Protein AF-A0A5C1E4F5-F1 (afdb_monomer_lite)

Secondary structure (DSSP, 8-state):
--HHHHHHHHHHHHHHHHHHHHHHHHHHHHHHHHHHT-HHHHHHHHHHHHHHHHHHHH-HHHHHHHHHHHHHHHHHHHHHTTTT-HHHHHHHHHHHHHHHHHHHHHHHHHHHHHHHHHHHHHTT---TTS--------PPPPPPP-

Radius of gyration: 25.66 Å; chains: 1; bounding box: 76×33×64 Å

Sequence (146 aa):
MDIWFTLFVLFVAVSVASGLVLVLVGYTDSLVTSFAYGWKWRLFILAPLLLAIAAMVYGWREGAAVFIVSLAGAVTFCLKRWNENTKPGKQLLFGLALAALGVGLLYGSGPSFAKRVIDEAAQGNLPAGMVEPASTGSAPAPAAAK

Foldseek 3Di:
DDPVVVVLVVVLVCLQVLLVVLLVVLLVVLQVVQVVVDDVLNCQQVVLVVVLVVLVVVHPVSSVVSVVSNSVSSQVSCVVPCVPRVPSNVSNVSSPVSNCVSVCCCVVCVVVVVVVVVVCVVVVPDDPPPCPDPDPDDDDDDDDDD

pLDDT: mean 76.43, std 11.23, range [41.59, 88.19]

Organism: NCBI:txid1735038

Structure (mmCIF, N/CA/C/O backbone):
data_AF-A0A5C1E4F5-F1
#
_entry.id   AF-A0A5C1E4F5-F1
#
loop_
_atom_site.group_PDB
_atom_site.id
_atom_site.type_symbol
_atom_site.label_atom_id
_atom_site.label_alt_id
_atom_site.label_comp_id
_atom_site.label_asym_id
_atom_site.label_entity_id
_atom_site.label_seq_id
_atom_site.pdbx_PDB_ins_code
_atom_site.Cartn_x
_atom_site.Cartn_y
_atom_site.Cartn_z
_atom_site.occupancy
_atom_site.B_iso_or_equiv
_atom_site.auth_seq_id
_atom_site.auth_comp_id
_atom_site.auth_asym_id
_atom_site.auth_atom_id
_atom_site.pdbx_PDB_model_num
ATOM 1 N N . MET A 1 1 ? 3.960 -5.130 -30.479 1.00 59.34 1 MET A N 1
ATOM 2 C CA . MET A 1 1 ? 3.728 -5.654 -29.115 1.00 59.34 1 MET A CA 1
ATOM 3 C C . MET A 1 1 ? 2.705 -6.766 -29.205 1.00 59.34 1 MET A C 1
ATOM 5 O O . MET A 1 1 ? 1.688 -6.558 -29.857 1.00 59.34 1 MET A O 1
ATOM 9 N N . ASP A 1 2 ? 2.976 -7.917 -28.592 1.00 84.19 2 ASP A N 1
ATOM 10 C CA . ASP A 1 2 ? 2.031 -9.035 -28.534 1.00 84.19 2 ASP A CA 1
ATOM 11 C C . ASP A 1 2 ? 0.740 -8.652 -27.804 1.00 84.19 2 ASP A C 1
ATOM 13 O O . ASP A 1 2 ? 0.778 -8.109 -26.697 1.00 84.19 2 ASP A O 1
ATOM 17 N N . ILE A 1 3 ? -0.410 -9.000 -28.389 1.00 85.12 3 ILE A N 1
ATOM 18 C CA . ILE A 1 3 ? -1.736 -8.721 -27.814 1.00 85.12 3 ILE A CA 1
ATOM 19 C C . ILE A 1 3 ? -1.883 -9.319 -26.403 1.00 85.12 3 ILE A C 1
ATOM 21 O O . ILE A 1 3 ? -2.459 -8.699 -25.509 1.00 85.12 3 ILE A O 1
ATOM 25 N N . TRP A 1 4 ? -1.282 -10.491 -26.175 1.00 76.50 4 TRP A N 1
ATOM 26 C CA . TRP A 1 4 ? -1.253 -11.170 -24.880 1.00 76.50 4 TRP A CA 1
ATOM 27 C C . TRP A 1 4 ? -0.474 -10.391 -23.822 1.00 76.50 4 TRP A C 1
ATOM 29 O O . TRP A 1 4 ? -0.898 -10.327 -22.669 1.00 76.50 4 TRP A O 1
ATOM 39 N N . PHE A 1 5 ? 0.637 -9.763 -24.211 1.00 77.62 5 PHE A N 1
ATOM 40 C CA . PHE A 1 5 ? 1.420 -8.925 -23.310 1.00 77.62 5 PHE A CA 1
ATOM 41 C C . PHE A 1 5 ? 0.639 -7.669 -22.919 1.00 77.62 5 PHE A C 1
ATOM 43 O O . PHE A 1 5 ? 0.569 -7.326 -21.739 1.00 77.62 5 PHE A O 1
ATOM 50 N N . THR A 1 6 ? -0.011 -7.018 -23.886 1.00 84.38 6 THR A N 1
ATOM 51 C CA . THR A 1 6 ? -0.844 -5.840 -23.621 1.00 84.38 6 THR A CA 1
ATOM 52 C C . THR A 1 6 ? -2.001 -6.167 -22.679 1.00 84.38 6 THR A C 1
ATOM 54 O O . THR A 1 6 ? -2.220 -5.422 -21.727 1.00 84.38 6 THR A O 1
ATOM 57 N N . LEU A 1 7 ? -2.703 -7.288 -22.878 1.00 88.06 7 LEU A N 1
ATOM 58 C CA . LEU A 1 7 ? -3.776 -7.722 -21.973 1.00 88.06 7 LEU A CA 1
ATOM 59 C C . LEU A 1 7 ? -3.259 -8.043 -20.566 1.00 88.06 7 LEU A C 1
ATOM 61 O O . LEU A 1 7 ? -3.903 -7.676 -19.585 1.00 88.06 7 LEU A O 1
ATOM 65 N N . PHE A 1 8 ? -2.089 -8.678 -20.454 1.00 83.81 8 PHE A N 1
ATOM 66 C CA . PHE A 1 8 ? -1.456 -8.951 -19.164 1.00 83.81 8 PHE A CA 1
ATOM 67 C C . PHE A 1 8 ? -1.116 -7.657 -18.414 1.00 83.81 8 PHE A C 1
ATOM 69 O O . PHE A 1 8 ? -1.514 -7.488 -17.260 1.00 83.81 8 PHE A O 1
ATOM 76 N N . VAL A 1 9 ? -0.428 -6.719 -19.070 1.00 85.81 9 VAL A N 1
ATOM 77 C CA . VAL A 1 9 ? -0.063 -5.430 -18.464 1.00 85.81 9 VAL A CA 1
ATOM 78 C C . VAL A 1 9 ? -1.310 -4.624 -18.113 1.00 85.81 9 VAL A C 1
ATOM 80 O O . VAL A 1 9 ? -1.365 -4.052 -17.028 1.00 85.81 9 VAL A O 1
ATOM 83 N N . LEU A 1 10 ? -2.329 -4.619 -18.977 1.00 88.19 10 LEU A N 1
ATOM 84 C CA . LEU A 1 10 ? -3.610 -3.969 -18.704 1.00 88.19 10 LEU A CA 1
ATOM 85 C C . LEU A 1 10 ? -4.270 -4.562 -17.454 1.00 88.19 10 LEU A C 1
ATOM 87 O O . LEU A 1 10 ? -4.696 -3.815 -16.578 1.00 88.19 10 LEU A O 1
ATOM 91 N N . PHE A 1 11 ? -4.319 -5.890 -17.339 1.00 86.62 11 PHE A N 1
ATOM 92 C CA . PHE A 1 11 ? -4.887 -6.569 -16.177 1.00 86.62 11 PHE A CA 1
ATOM 93 C C . PHE A 1 11 ? -4.128 -6.227 -14.890 1.00 86.62 11 PHE A C 1
ATOM 95 O O . PHE A 1 11 ? -4.745 -5.864 -13.889 1.00 86.62 11 PHE A O 1
ATOM 102 N N . VAL A 1 12 ? -2.793 -6.274 -14.921 1.00 86.31 12 VAL A N 1
ATOM 103 C CA . VAL A 1 12 ? -1.952 -5.891 -13.777 1.00 86.31 12 VAL A CA 1
ATOM 104 C C . VAL A 1 12 ? -2.170 -4.425 -13.410 1.00 86.31 12 VAL A C 1
ATOM 106 O O . VAL A 1 12 ? -2.373 -4.119 -12.237 1.00 86.31 12 VAL A O 1
ATOM 109 N N . ALA A 1 13 ? -2.190 -3.524 -14.393 1.00 86.88 13 ALA A N 1
ATOM 110 C CA . ALA A 1 13 ? -2.413 -2.100 -14.172 1.00 86.88 13 ALA A CA 1
ATOM 111 C C . ALA A 1 13 ? -3.790 -1.835 -13.548 1.00 86.88 13 ALA A C 1
ATOM 113 O O . ALA A 1 13 ? -3.875 -1.113 -12.557 1.00 86.88 13 ALA A O 1
ATOM 114 N N . VAL A 1 14 ? -4.853 -2.460 -14.063 1.00 87.31 14 VAL A N 1
ATOM 115 C CA . VAL A 1 14 ? -6.212 -2.353 -13.507 1.00 87.31 14 VAL A CA 1
ATOM 116 C C . VAL A 1 14 ? -6.279 -2.945 -12.099 1.00 87.31 14 VAL A C 1
ATOM 118 O O . VAL A 1 14 ? -6.902 -2.349 -11.222 1.00 87.31 14 VAL A O 1
ATOM 121 N N . SER A 1 15 ? -5.614 -4.073 -11.842 1.00 86.12 15 SER A N 1
ATOM 122 C CA . SER A 1 15 ? -5.553 -4.686 -10.509 1.00 86.12 15 SER A CA 1
ATOM 123 C C . SER A 1 15 ? -4.829 -3.789 -9.502 1.00 86.12 15 SER A C 1
ATOM 125 O O . SER A 1 15 ? -5.326 -3.574 -8.399 1.00 86.12 15 SER A O 1
ATOM 127 N N . VAL A 1 16 ? -3.676 -3.222 -9.869 1.00 85.06 16 VAL A N 1
ATOM 128 C CA . VAL A 1 16 ? -2.930 -2.296 -9.001 1.00 85.06 16 VAL A CA 1
ATOM 129 C C . VAL A 1 16 ? -3.716 -1.002 -8.790 1.00 85.06 16 VAL A C 1
ATOM 131 O O . VAL A 1 16 ? -3.831 -0.545 -7.655 1.00 85.06 16 VAL A O 1
ATOM 134 N N . ALA A 1 17 ? -4.308 -0.437 -9.845 1.00 85.44 17 ALA A N 1
ATOM 135 C CA . ALA A 1 17 ? -5.100 0.785 -9.759 1.00 85.44 17 ALA A CA 1
ATOM 136 C C . ALA A 1 17 ? -6.342 0.593 -8.877 1.00 85.44 17 ALA A C 1
ATOM 138 O O . ALA A 1 17 ? -6.560 1.368 -7.949 1.00 85.44 17 ALA A O 1
ATOM 139 N N . SER A 1 18 ? -7.122 -0.466 -9.105 1.00 84.44 18 SER A N 1
ATOM 140 C CA . SER A 1 18 ? -8.288 -0.786 -8.271 1.00 84.44 18 SER A CA 1
ATOM 141 C C . SER A 1 18 ? -7.894 -1.127 -6.832 1.00 84.44 18 SER A C 1
ATOM 143 O O . SER A 1 18 ? -8.550 -0.659 -5.902 1.00 84.44 18 SER A O 1
ATOM 145 N N . GLY A 1 19 ? -6.792 -1.855 -6.628 1.00 81.19 19 GLY A N 1
ATOM 146 C CA . GLY A 1 19 ? -6.235 -2.142 -5.307 1.00 81.19 19 GLY A CA 1
ATOM 147 C C . GLY A 1 19 ? -5.867 -0.870 -4.543 1.00 81.19 19 GLY A C 1
ATOM 148 O O . GLY A 1 19 ? -6.293 -0.691 -3.404 1.00 81.19 19 GLY A O 1
ATOM 149 N N . LEU A 1 20 ? -5.157 0.060 -5.187 1.00 83.94 20 LEU A N 1
ATOM 150 C CA . LEU A 1 20 ? -4.810 1.358 -4.606 1.00 83.94 20 LEU A CA 1
ATOM 151 C C . LEU A 1 20 ? -6.042 2.218 -4.319 1.00 83.94 20 LEU A C 1
ATOM 153 O O . LEU A 1 20 ? -6.099 2.846 -3.265 1.00 83.94 20 LEU A O 1
ATOM 157 N N . VAL A 1 21 ? -7.045 2.221 -5.201 1.00 86.50 21 VAL A N 1
ATOM 158 C CA . VAL A 1 21 ? -8.308 2.940 -4.966 1.00 86.50 21 VAL A CA 1
ATOM 159 C C . VAL A 1 21 ? -9.052 2.357 -3.762 1.00 86.50 21 VAL A C 1
ATOM 161 O O . VAL A 1 21 ? -9.516 3.112 -2.912 1.00 86.50 21 VAL A O 1
ATOM 164 N N . LEU A 1 22 ? -9.130 1.031 -3.634 1.00 80.75 22 LEU A N 1
ATOM 165 C CA . LEU A 1 22 ? -9.750 0.365 -2.482 1.00 80.75 22 LEU A CA 1
ATOM 166 C C . LEU A 1 22 ? -9.007 0.669 -1.177 1.00 80.75 22 LEU A C 1
ATOM 168 O O . LEU A 1 22 ? -9.646 0.948 -0.160 1.00 80.75 22 LEU A O 1
ATOM 172 N N . VAL A 1 23 ? -7.672 0.659 -1.221 1.00 82.06 23 VAL A N 1
ATOM 173 C CA . VAL A 1 23 ? -6.828 1.072 -0.095 1.00 82.06 23 VAL A CA 1
ATOM 174 C C . VAL A 1 23 ? -7.105 2.526 0.269 1.00 82.06 23 VAL A C 1
ATOM 176 O O . VAL A 1 23 ? -7.278 2.826 1.445 1.00 82.06 23 VAL A O 1
ATOM 179 N N . LEU A 1 24 ? -7.197 3.418 -0.717 1.00 82.44 24 LEU A N 1
ATOM 180 C CA . LEU A 1 24 ? -7.437 4.838 -0.490 1.00 82.44 24 LEU A CA 1
ATOM 181 C C . LEU A 1 24 ? -8.813 5.081 0.134 1.00 82.44 24 LEU A C 1
ATOM 183 O O . LEU A 1 24 ? -8.893 5.765 1.146 1.00 82.44 24 LEU A O 1
ATOM 187 N N . VAL A 1 25 ? -9.875 4.482 -0.408 1.00 82.06 25 VAL A N 1
ATOM 188 C CA . VAL A 1 25 ? -11.234 4.631 0.139 1.00 82.06 25 VAL A CA 1
ATOM 189 C C . VAL A 1 25 ? -11.310 4.065 1.557 1.00 82.06 25 VAL A C 1
ATOM 191 O O . VAL A 1 25 ? -11.754 4.761 2.468 1.00 82.06 25 VAL A O 1
ATOM 194 N N . GLY A 1 26 ? -10.786 2.854 1.781 1.00 80.56 26 GLY A N 1
ATOM 195 C CA . GLY A 1 26 ? -10.727 2.263 3.120 1.00 80.56 26 GLY A CA 1
ATOM 196 C C . GLY A 1 26 ? -9.898 3.103 4.097 1.00 80.56 26 GLY A C 1
ATOM 197 O O . GLY A 1 26 ? -10.242 3.204 5.276 1.00 80.56 26 GLY A O 1
ATOM 198 N N . TYR A 1 27 ? -8.835 3.749 3.616 1.00 80.19 27 TYR A N 1
ATOM 199 C CA . TYR A 1 27 ? -8.006 4.661 4.398 1.00 80.19 27 TYR A CA 1
ATOM 200 C C . TYR A 1 27 ? -8.743 5.961 4.736 1.00 80.19 27 TYR A C 1
ATOM 202 O O . TYR A 1 27 ? -8.687 6.399 5.883 1.00 80.19 27 TYR A O 1
ATOM 210 N N . THR A 1 28 ? -9.475 6.556 3.791 1.00 81.81 28 THR A N 1
ATOM 211 C CA . THR A 1 28 ? -10.293 7.755 4.025 1.00 81.81 28 THR A CA 1
ATOM 212 C C . THR A 1 28 ? -11.403 7.478 5.034 1.00 81.81 28 THR A C 1
ATOM 214 O O . THR A 1 28 ? -11.561 8.250 5.981 1.00 81.81 28 THR A O 1
ATOM 217 N N . ASP A 1 29 ? -12.110 6.354 4.907 1.00 80.62 29 ASP A N 1
ATOM 218 C CA . ASP A 1 29 ? -13.129 5.949 5.882 1.00 80.62 29 ASP A CA 1
ATOM 219 C C . ASP A 1 29 ? -12.511 5.708 7.264 1.00 80.62 29 ASP A C 1
ATOM 221 O O . ASP A 1 29 ? -13.040 6.158 8.283 1.00 80.62 29 ASP A O 1
ATOM 225 N N . SER A 1 30 ? -11.343 5.063 7.315 1.00 76.00 30 SER A N 1
ATOM 226 C CA . SER A 1 30 ? -10.587 4.877 8.561 1.00 76.00 30 SER A CA 1
ATOM 227 C C . SER A 1 30 ? -10.140 6.204 9.171 1.00 76.00 30 SER A C 1
ATOM 229 O O . SER A 1 30 ? -10.179 6.359 10.391 1.00 76.00 30 SER A O 1
ATOM 231 N N . LEU A 1 31 ? -9.759 7.178 8.340 1.00 80.00 31 LEU A N 1
ATOM 232 C CA . LEU A 1 31 ? -9.407 8.530 8.762 1.00 80.00 31 LEU A CA 1
ATOM 233 C C . LEU A 1 31 ? -10.608 9.224 9.387 1.00 80.00 31 LEU A C 1
ATOM 235 O O . LEU A 1 31 ? -10.509 9.624 10.544 1.00 80.00 31 LEU A O 1
ATOM 239 N N . VAL A 1 32 ? -11.735 9.315 8.675 1.00 78.44 32 VAL A N 1
ATOM 240 C CA . VAL A 1 32 ? -12.973 9.936 9.179 1.00 78.44 32 VAL A CA 1
ATOM 241 C C . VAL A 1 32 ? -13.387 9.289 10.496 1.00 78.44 32 VAL A C 1
ATOM 243 O O . VAL A 1 32 ? -13.671 9.982 11.473 1.00 78.44 32 VAL A O 1
ATOM 246 N N . THR A 1 33 ? -13.312 7.962 10.559 1.00 78.12 33 THR A N 1
ATOM 247 C CA . THR A 1 33 ? -13.636 7.212 11.768 1.00 78.12 33 THR A CA 1
ATOM 248 C C . THR A 1 33 ? -12.665 7.551 12.898 1.00 78.12 33 THR A C 1
ATOM 250 O O . THR A 1 33 ? -13.095 7.826 14.011 1.00 78.12 33 THR A O 1
ATOM 253 N N . SER A 1 34 ? -11.360 7.647 12.636 1.00 76.00 34 SER A N 1
ATOM 254 C CA . SER A 1 34 ? -10.349 7.964 13.657 1.00 76.00 34 SER A CA 1
ATOM 255 C C . SER A 1 34 ? -10.560 9.318 14.352 1.00 76.00 34 SER A C 1
ATOM 257 O O . SER A 1 34 ? -10.202 9.452 15.525 1.00 76.00 34 SER A O 1
ATOM 259 N N . PHE A 1 35 ? -11.198 10.294 13.690 1.00 78.25 35 PHE A N 1
ATOM 260 C CA . PHE A 1 35 ? -11.560 11.571 14.319 1.00 78.25 35 PHE A CA 1
ATOM 261 C C . PHE A 1 35 ? -12.604 11.405 15.429 1.00 78.25 35 PHE A C 1
ATOM 263 O O . PHE A 1 35 ? -12.574 12.167 16.395 1.00 78.25 35 PHE A O 1
ATOM 270 N N . ALA A 1 36 ? -13.478 10.399 15.337 1.00 79.12 36 ALA A N 1
ATOM 271 C CA . ALA A 1 36 ? -14.511 10.133 16.335 1.00 79.12 36 ALA A CA 1
ATOM 272 C C . ALA A 1 36 ? -13.969 9.452 17.609 1.00 79.12 36 ALA A C 1
ATOM 274 O O . ALA A 1 36 ? -14.587 9.551 18.665 1.00 79.12 36 ALA A O 1
ATOM 275 N N . TYR A 1 37 ? -12.801 8.797 17.545 1.00 72.50 37 TYR A N 1
ATOM 276 C CA . TYR A 1 37 ? -12.283 7.936 18.625 1.00 72.50 37 TYR A CA 1
ATOM 277 C C . TYR A 1 37 ? -11.109 8.529 19.426 1.00 72.50 37 TYR A C 1
ATOM 279 O O . TYR A 1 37 ? -10.516 7.850 20.269 1.00 72.50 37 TYR A O 1
ATOM 287 N N . GLY A 1 38 ? -10.783 9.806 19.208 1.00 78.56 38 GLY A N 1
ATOM 288 C CA . GLY A 1 38 ? -9.898 10.584 20.079 1.00 78.56 38 GLY A CA 1
ATOM 289 C C . GLY A 1 38 ? -8.481 10.841 19.552 1.00 78.56 38 GLY A C 1
ATOM 290 O O . GLY A 1 38 ? -7.999 10.260 18.580 1.00 78.56 38 GLY A O 1
ATOM 291 N N . TRP A 1 39 ? -7.785 11.753 20.239 1.00 79.06 39 TRP A N 1
ATOM 292 C CA . TRP A 1 39 ? -6.531 12.374 19.784 1.00 79.06 39 TRP A CA 1
ATOM 293 C C . TRP A 1 39 ? -5.378 11.388 19.529 1.00 79.06 39 TRP A C 1
ATOM 295 O O . TRP A 1 39 ? -4.587 11.583 18.608 1.00 79.06 39 TRP A O 1
ATOM 305 N N . LYS A 1 40 ? -5.301 10.297 20.307 1.00 81.75 40 LYS A N 1
ATOM 306 C CA . LYS A 1 40 ? -4.239 9.282 20.181 1.00 81.75 40 LYS A CA 1
ATOM 307 C C . LYS A 1 40 ? -4.272 8.575 18.822 1.00 81.75 40 LYS A C 1
ATOM 309 O O . LYS A 1 40 ? -3.230 8.420 18.198 1.00 81.75 40 LYS A O 1
ATOM 314 N N . TRP A 1 41 ? -5.458 8.189 18.350 1.00 77.44 41 TRP A N 1
ATOM 315 C CA . TRP A 1 41 ? -5.623 7.513 17.058 1.00 77.44 41 TRP A CA 1
ATOM 316 C C . TRP A 1 41 ? -5.442 8.459 15.881 1.00 77.44 41 TRP A C 1
ATOM 318 O O . TRP A 1 41 ? -4.812 8.102 14.887 1.00 77.44 41 TRP A O 1
ATOM 328 N N . ARG A 1 42 ? -5.913 9.697 16.041 1.00 77.88 42 ARG A N 1
ATOM 329 C CA . ARG A 1 42 ? -5.715 10.763 15.064 1.00 77.88 42 ARG A CA 1
ATOM 330 C C . ARG A 1 42 ? -4.227 11.020 14.804 1.00 77.88 42 ARG A C 1
ATOM 332 O O . ARG A 1 42 ? -3.820 11.058 13.648 1.00 77.88 42 ARG A O 1
ATOM 339 N N . LEU A 1 43 ? -3.406 11.122 15.853 1.00 81.75 43 LEU A N 1
ATOM 340 C CA . LEU A 1 43 ? -1.948 11.236 15.713 1.00 81.75 43 LEU A CA 1
ATOM 341 C C . LEU A 1 43 ? -1.326 9.987 15.084 1.00 81.75 43 LEU A C 1
ATOM 343 O O . LEU A 1 43 ? -0.452 10.112 14.234 1.00 81.75 4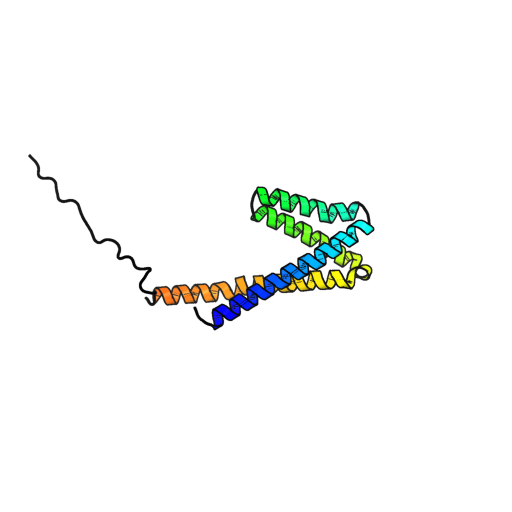3 LEU A O 1
ATOM 347 N N . PHE A 1 44 ? -1.794 8.798 15.461 1.00 80.06 44 PHE A N 1
ATOM 348 C CA . PHE A 1 44 ? -1.238 7.538 14.967 1.00 80.06 44 PHE A CA 1
ATOM 349 C C . PHE A 1 44 ? -1.369 7.369 13.443 1.00 80.06 44 PHE A C 1
ATOM 351 O O . PHE A 1 44 ? -0.505 6.756 12.827 1.00 80.06 44 PHE A O 1
ATOM 358 N N . ILE A 1 45 ? -2.417 7.934 12.830 1.00 79.31 45 ILE A N 1
ATOM 359 C CA . ILE A 1 45 ? -2.658 7.853 11.379 1.00 79.31 45 ILE A CA 1
ATOM 360 C C . ILE A 1 45 ? -2.157 9.112 10.649 1.00 79.31 45 ILE A C 1
ATOM 362 O O . ILE A 1 45 ? -1.460 8.997 9.637 1.00 79.31 45 ILE A O 1
ATOM 366 N N . LEU A 1 46 ? -2.456 10.315 11.162 1.00 81.75 46 LEU A N 1
ATOM 367 C CA . LEU A 1 46 ? -2.102 11.576 10.492 1.00 81.75 46 LEU A CA 1
ATOM 368 C C . LEU A 1 46 ? -0.622 11.937 10.602 1.00 81.75 46 LEU A C 1
ATOM 370 O O . LEU A 1 46 ? -0.088 12.505 9.655 1.00 81.75 46 LEU A O 1
ATOM 374 N N . ALA A 1 47 ? 0.044 11.643 11.723 1.00 83.81 47 ALA A N 1
ATOM 375 C CA . ALA A 1 47 ? 1.460 11.977 11.872 1.00 83.81 47 ALA A CA 1
ATOM 376 C C . ALA A 1 47 ? 2.328 11.277 10.813 1.00 83.81 47 ALA A C 1
ATOM 378 O O . ALA A 1 47 ? 3.069 11.978 10.123 1.00 83.81 47 ALA A O 1
ATOM 379 N N . PRO A 1 48 ? 2.210 9.950 10.586 1.00 83.56 48 PRO A N 1
ATOM 380 C CA . PRO A 1 48 ? 2.948 9.313 9.503 1.00 83.56 48 PRO A CA 1
ATOM 381 C C . PRO A 1 48 ? 2.453 9.745 8.115 1.00 83.56 48 PRO A C 1
ATOM 383 O O . PRO A 1 48 ? 3.255 9.791 7.195 1.00 83.56 48 PRO A O 1
ATOM 386 N N . LEU A 1 49 ? 1.185 10.135 7.932 1.00 82.69 49 LEU A N 1
ATOM 387 C CA . LEU A 1 49 ? 0.723 10.661 6.638 1.00 82.69 49 LEU A CA 1
ATOM 388 C C . LEU A 1 49 ? 1.385 12.001 6.288 1.00 82.69 49 LEU A C 1
ATOM 390 O O . LEU A 1 49 ? 1.911 12.171 5.191 1.00 82.69 49 LEU A O 1
ATOM 394 N N . LEU A 1 50 ? 1.378 12.949 7.227 1.00 83.62 50 LEU A N 1
ATOM 395 C CA . LEU A 1 50 ? 2.035 14.245 7.056 1.00 83.62 50 LEU A CA 1
ATOM 396 C C . LEU A 1 50 ? 3.539 14.074 6.873 1.00 83.62 50 LEU A C 1
ATOM 398 O O . LEU A 1 50 ? 4.136 14.726 6.017 1.00 83.62 50 LEU A O 1
ATOM 402 N N . LEU A 1 51 ? 4.137 13.152 7.629 1.00 83.94 51 LEU A N 1
ATOM 403 C CA . LEU A 1 51 ? 5.541 12.817 7.471 1.00 83.94 51 LEU A CA 1
ATOM 404 C C . LEU A 1 51 ? 5.819 12.186 6.102 1.00 83.94 51 LEU A C 1
ATOM 406 O O . LEU A 1 51 ? 6.856 12.481 5.531 1.00 83.94 51 LEU A O 1
ATOM 410 N N . ALA A 1 52 ? 4.911 11.384 5.538 1.00 85.12 52 ALA A N 1
ATOM 411 C CA . ALA A 1 52 ? 5.072 10.822 4.198 1.00 85.12 52 ALA A CA 1
ATOM 412 C C . ALA A 1 52 ? 5.046 11.908 3.117 1.00 85.12 52 ALA A C 1
ATOM 414 O O . ALA A 1 52 ? 5.873 11.882 2.208 1.00 85.12 52 ALA A O 1
ATOM 415 N N . ILE A 1 53 ? 4.146 12.890 3.240 1.00 83.00 53 ILE A N 1
ATOM 416 C CA . ILE A 1 53 ? 4.075 14.043 2.328 1.00 83.00 53 ILE A CA 1
ATOM 417 C C . ILE A 1 53 ? 5.359 14.879 2.424 1.00 83.00 53 ILE A C 1
ATOM 419 O O . ILE A 1 53 ? 5.914 15.274 1.401 1.00 83.00 53 ILE A O 1
ATOM 423 N N . ALA A 1 54 ? 5.871 15.102 3.636 1.00 85.06 54 ALA A N 1
ATOM 424 C CA . ALA A 1 54 ? 7.142 15.794 3.836 1.00 85.06 54 ALA A CA 1
ATOM 425 C C . ALA A 1 54 ? 8.336 14.977 3.307 1.00 85.06 54 ALA A C 1
ATOM 427 O O . ALA A 1 54 ? 9.199 15.514 2.621 1.00 85.06 54 ALA A O 1
ATOM 428 N N . ALA A 1 55 ? 8.370 13.668 3.566 1.00 83.94 55 ALA A N 1
ATOM 429 C CA . ALA A 1 55 ? 9.420 12.754 3.116 1.00 83.94 55 ALA A CA 1
ATOM 430 C C . ALA A 1 55 ? 9.441 12.591 1.590 1.00 83.94 55 ALA A C 1
ATOM 432 O O . ALA A 1 55 ? 10.502 12.377 1.010 1.00 83.94 55 ALA A O 1
ATOM 433 N N . MET A 1 56 ? 8.298 12.780 0.927 1.00 83.75 56 MET A N 1
ATOM 434 C CA . MET A 1 56 ? 8.191 12.842 -0.532 1.00 83.75 56 MET A CA 1
ATOM 435 C C . MET A 1 56 ? 9.105 13.915 -1.144 1.00 83.75 56 MET A C 1
ATOM 437 O O . MET A 1 56 ? 9.647 13.705 -2.226 1.00 83.75 56 MET A O 1
ATOM 441 N N . VAL A 1 57 ? 9.343 15.022 -0.427 1.00 84.25 57 VAL A N 1
ATOM 442 C CA . VAL A 1 57 ? 10.270 16.092 -0.844 1.00 84.25 57 VAL A CA 1
ATOM 443 C C . VAL A 1 57 ? 11.727 15.615 -0.836 1.00 84.25 57 VAL A C 1
ATOM 445 O O . VAL A 1 57 ? 12.518 16.033 -1.677 1.00 84.25 57 VAL A O 1
ATOM 448 N N . TYR A 1 58 ? 12.084 14.717 0.086 1.00 83.44 58 TYR A N 1
ATOM 449 C CA . TYR A 1 58 ? 13.437 14.163 0.217 1.00 83.44 58 TYR A CA 1
ATOM 450 C C . TYR A 1 58 ? 13.698 12.981 -0.721 1.00 83.44 58 TYR A C 1
ATOM 452 O O . TYR A 1 58 ? 14.848 12.611 -0.953 1.00 83.44 58 TYR A O 1
ATOM 460 N N . GLY A 1 59 ? 12.642 12.395 -1.282 1.00 84.31 59 GLY A N 1
ATOM 461 C CA . GLY A 1 59 ? 12.739 11.360 -2.295 1.00 84.31 59 GLY A CA 1
ATOM 462 C C . GLY A 1 59 ? 11.615 10.341 -2.199 1.00 84.31 59 GLY A C 1
ATOM 463 O O . GLY A 1 59 ? 11.085 10.038 -1.130 1.00 84.31 59 GLY A O 1
ATOM 464 N N . TRP A 1 60 ? 11.292 9.742 -3.345 1.00 82.56 60 TRP A N 1
ATOM 465 C CA . TRP A 1 60 ? 10.206 8.769 -3.468 1.00 82.56 60 TRP A CA 1
ATOM 466 C C . TRP A 1 60 ? 10.351 7.571 -2.516 1.00 82.56 60 TRP A C 1
ATOM 468 O O . TRP A 1 60 ? 9.357 7.094 -1.980 1.00 82.56 60 TRP A O 1
ATOM 478 N N . ARG A 1 61 ? 11.578 7.086 -2.273 1.00 85.00 61 ARG A N 1
ATOM 479 C CA . ARG A 1 61 ? 11.821 5.920 -1.403 1.00 85.00 61 ARG A CA 1
ATOM 480 C C . ARG A 1 61 ? 11.463 6.205 0.054 1.00 85.00 61 ARG A C 1
ATOM 482 O O . ARG A 1 61 ? 10.782 5.393 0.674 1.00 85.00 61 ARG A O 1
ATOM 489 N N . GLU A 1 62 ? 11.876 7.364 0.558 1.00 83.81 62 GLU A N 1
ATOM 490 C CA . GLU A 1 62 ? 11.591 7.791 1.929 1.00 83.81 62 GLU A CA 1
ATOM 491 C C . GLU A 1 62 ? 10.098 8.090 2.096 1.00 83.81 62 GLU A C 1
ATOM 493 O O . GLU A 1 62 ? 9.459 7.583 3.019 1.00 83.81 62 GLU A O 1
ATOM 498 N N . GLY A 1 63 ? 9.504 8.816 1.141 1.00 81.88 63 GLY A N 1
ATOM 499 C CA . GLY A 1 63 ? 8.059 9.053 1.104 1.00 81.88 63 GLY A CA 1
ATOM 500 C C . GLY A 1 63 ? 7.246 7.755 1.104 1.00 81.88 63 GLY A C 1
ATOM 501 O O . GLY A 1 63 ? 6.310 7.611 1.890 1.00 81.88 63 GLY A O 1
ATOM 502 N N . ALA A 1 64 ? 7.635 6.777 0.281 1.00 84.50 64 ALA A N 1
ATOM 503 C CA . ALA A 1 64 ? 6.971 5.478 0.211 1.00 84.50 64 ALA A CA 1
ATOM 504 C C . ALA A 1 64 ? 7.113 4.674 1.513 1.00 84.50 64 ALA A C 1
ATOM 506 O O . ALA A 1 64 ? 6.132 4.092 1.975 1.00 84.50 64 ALA A O 1
ATOM 507 N N . ALA A 1 65 ? 8.295 4.661 2.136 1.00 85.19 65 ALA A N 1
ATOM 508 C CA . ALA A 1 65 ? 8.515 3.952 3.397 1.00 85.19 65 ALA A CA 1
ATOM 509 C C . ALA A 1 65 ? 7.619 4.505 4.515 1.00 85.19 65 ALA A C 1
ATOM 511 O O . ALA A 1 65 ? 6.934 3.750 5.208 1.00 85.19 65 ALA A O 1
ATOM 512 N N . VAL A 1 66 ? 7.558 5.830 4.647 1.00 85.88 66 VAL A N 1
ATOM 513 C CA . VAL A 1 66 ? 6.712 6.477 5.655 1.00 85.88 66 VAL A CA 1
ATOM 514 C C . VAL A 1 66 ? 5.223 6.303 5.327 1.00 85.88 66 VAL A C 1
ATOM 516 O O . VAL A 1 66 ? 4.406 6.091 6.227 1.00 85.88 66 VAL A O 1
ATOM 519 N N . PHE A 1 67 ? 4.854 6.304 4.044 1.00 82.56 67 PHE A N 1
ATOM 520 C CA . PHE A 1 67 ? 3.485 6.005 3.627 1.00 82.56 67 PHE A CA 1
ATOM 521 C C . PHE A 1 67 ? 3.061 4.586 4.032 1.00 82.56 67 PHE A C 1
ATOM 523 O O . PHE A 1 67 ? 1.961 4.408 4.554 1.00 82.56 67 PHE A O 1
ATOM 530 N N . ILE A 1 68 ? 3.945 3.591 3.892 1.00 84.44 68 ILE A N 1
ATOM 531 C CA . ILE A 1 68 ? 3.692 2.219 4.365 1.00 84.44 68 ILE A CA 1
ATOM 532 C C . ILE A 1 68 ? 3.452 2.197 5.878 1.00 84.44 68 ILE A C 1
ATOM 534 O O . ILE A 1 68 ? 2.547 1.498 6.333 1.00 84.44 68 ILE A O 1
ATOM 538 N N . VAL A 1 69 ? 4.196 2.985 6.660 1.00 85.38 69 VAL A N 1
ATOM 539 C CA . VAL A 1 69 ? 3.960 3.111 8.110 1.00 85.38 69 VAL A CA 1
ATOM 540 C C . VAL A 1 69 ? 2.567 3.682 8.395 1.00 85.38 69 VAL A C 1
ATOM 542 O O . VAL A 1 69 ? 1.856 3.157 9.255 1.00 85.38 69 VAL A O 1
ATOM 545 N N . SER A 1 70 ? 2.131 4.704 7.652 1.00 83.19 70 SER A N 1
ATOM 546 C CA . SER A 1 70 ? 0.767 5.242 7.784 1.00 83.19 70 SER A CA 1
ATOM 547 C C . SER A 1 70 ? -0.296 4.199 7.423 1.00 83.19 70 SER A C 1
ATOM 549 O O . SER A 1 70 ? -1.289 4.037 8.141 1.00 83.19 70 SER A O 1
ATOM 551 N N . LEU A 1 71 ? -0.056 3.428 6.361 1.00 83.31 71 LEU A N 1
ATOM 552 C CA . LEU A 1 71 ? -0.942 2.355 5.927 1.00 83.31 71 LEU A CA 1
ATOM 553 C C . LEU A 1 71 ? -1.054 1.250 6.980 1.00 83.31 71 LEU A C 1
ATOM 555 O O . LEU A 1 71 ? -2.156 0.821 7.319 1.00 83.31 71 LEU A O 1
ATOM 559 N N . ALA A 1 72 ? 0.076 0.838 7.555 1.00 84.81 72 ALA A N 1
ATOM 560 C CA . ALA A 1 72 ? 0.123 -0.124 8.647 1.00 84.81 72 ALA A CA 1
ATOM 561 C C . ALA A 1 72 ? -0.636 0.388 9.881 1.00 84.81 72 ALA A C 1
ATOM 563 O O . ALA A 1 72 ? -1.320 -0.392 10.546 1.00 84.81 72 ALA A O 1
ATOM 564 N N . GLY A 1 73 ? -0.579 1.695 10.160 1.00 82.06 73 GLY A N 1
ATOM 565 C CA . GLY A 1 73 ? -1.369 2.337 11.210 1.00 82.06 73 GLY A CA 1
ATOM 566 C C . GLY A 1 73 ? -2.877 2.207 10.980 1.00 82.06 73 GLY A C 1
ATOM 567 O O . GLY A 1 73 ? -3.599 1.781 11.886 1.00 82.06 73 GLY A O 1
ATOM 568 N N . ALA A 1 74 ? -3.345 2.489 9.762 1.00 78.75 74 ALA A N 1
ATOM 569 C CA . ALA A 1 74 ? -4.752 2.337 9.386 1.00 78.75 74 ALA A CA 1
ATOM 570 C C . ALA A 1 74 ? -5.214 0.870 9.424 1.00 78.75 74 ALA A C 1
ATOM 572 O O . ALA A 1 74 ? -6.259 0.565 9.999 1.00 78.75 74 ALA A O 1
ATOM 573 N N . VAL A 1 75 ? -4.400 -0.059 8.910 1.00 82.75 75 VAL A N 1
ATOM 574 C CA . VAL A 1 75 ? -4.680 -1.503 8.984 1.00 82.75 75 VAL A CA 1
ATOM 575 C C . VAL A 1 75 ? -4.758 -1.963 10.441 1.00 82.75 75 VAL A C 1
ATOM 577 O O . VAL A 1 75 ? -5.707 -2.646 10.822 1.00 82.75 75 VAL A O 1
ATOM 580 N N . THR A 1 76 ? -3.811 -1.549 11.286 1.00 82.44 76 THR A N 1
ATOM 581 C CA . THR A 1 76 ? -3.793 -1.904 12.716 1.00 82.44 76 THR A CA 1
ATOM 582 C C . THR A 1 76 ? -5.019 -1.357 13.447 1.00 82.44 76 THR A C 1
ATOM 584 O O . THR A 1 76 ? -5.588 -2.049 14.295 1.00 82.44 76 THR A O 1
ATOM 587 N N . PHE A 1 77 ? -5.456 -0.141 13.112 1.00 80.81 77 PHE A N 1
ATOM 588 C CA . PHE A 1 77 ? -6.691 0.440 13.635 1.00 80.81 77 PHE A CA 1
ATOM 589 C C . PHE A 1 77 ? -7.922 -0.377 13.218 1.00 80.81 77 PHE A C 1
ATOM 591 O O . PHE A 1 77 ? -8.700 -0.784 14.083 1.00 80.81 77 PHE A O 1
ATOM 598 N N . CYS A 1 78 ? -8.060 -0.702 11.928 1.00 79.38 78 CYS A N 1
ATOM 599 C CA . CYS A 1 78 ? -9.152 -1.541 11.425 1.00 79.38 78 CYS A CA 1
ATOM 600 C C . CYS A 1 78 ? -9.179 -2.928 12.076 1.00 79.38 78 CYS A C 1
ATOM 602 O O . CYS A 1 78 ? -10.253 -3.404 12.440 1.00 79.38 78 CYS A O 1
ATOM 604 N N . LEU A 1 79 ? -8.021 -3.565 12.268 1.00 80.19 79 LEU A N 1
ATOM 605 C CA . LEU A 1 79 ? -7.928 -4.878 12.912 1.00 80.19 79 LEU A CA 1
ATOM 606 C C . LEU A 1 79 ? -8.302 -4.814 14.398 1.00 80.19 79 LEU A C 1
ATOM 608 O O . LEU A 1 79 ? -9.083 -5.638 14.871 1.00 80.19 79 LEU A O 1
ATOM 612 N N . LYS A 1 80 ? -7.817 -3.807 15.138 1.00 81.00 80 LYS A N 1
ATOM 613 C CA . LYS A 1 80 ? -8.179 -3.619 16.556 1.00 81.00 80 LYS A CA 1
ATOM 614 C C . LYS A 1 80 ? -9.639 -3.218 16.763 1.00 81.00 80 LYS A C 1
ATOM 616 O O . LYS A 1 80 ? -10.154 -3.375 17.871 1.00 81.00 80 LYS A O 1
ATOM 621 N N . ARG A 1 81 ? -10.299 -2.685 15.733 1.00 77.31 81 ARG A N 1
ATOM 622 C CA . ARG A 1 81 ? -11.683 -2.194 15.784 1.00 77.31 81 ARG A CA 1
ATOM 623 C C . ARG A 1 81 ? -12.614 -2.886 14.788 1.00 77.31 81 ARG A C 1
ATOM 625 O O . ARG A 1 81 ? -13.610 -2.312 14.360 1.00 77.31 81 ARG A O 1
ATOM 632 N N . TRP A 1 82 ? -12.324 -4.144 14.463 1.00 74.88 82 TRP A N 1
ATOM 633 C CA . TRP A 1 82 ? -13.014 -4.918 13.425 1.00 74.88 82 TRP A CA 1
ATOM 634 C C . TRP A 1 82 ? -14.544 -4.983 13.580 1.00 74.88 82 TRP A C 1
ATOM 636 O O . TRP A 1 82 ? -15.270 -4.922 12.587 1.00 74.88 82 TRP A O 1
ATOM 646 N N . ASN A 1 83 ? -15.042 -5.053 14.819 1.00 74.50 83 ASN A N 1
ATOM 647 C CA . ASN A 1 83 ? -16.484 -5.079 15.103 1.00 74.50 83 ASN A CA 1
ATOM 648 C C . ASN A 1 83 ? -17.200 -3.764 14.763 1.00 74.50 83 ASN A C 1
ATOM 650 O O . ASN A 1 83 ? -18.377 -3.789 14.430 1.00 74.50 83 ASN A O 1
ATOM 654 N N . GLU A 1 84 ? -16.501 -2.631 14.820 1.00 73.88 84 GLU A N 1
ATOM 655 C CA . GLU A 1 84 ? -17.058 -1.304 14.523 1.00 73.88 84 GLU A CA 1
ATOM 656 C C . GLU A 1 84 ? -16.762 -0.890 13.065 1.00 73.88 84 GLU A C 1
ATOM 658 O O . GLU A 1 84 ? -17.488 -0.092 12.484 1.00 73.88 84 GLU A O 1
ATOM 663 N N . ASN A 1 85 ? -15.729 -1.484 12.446 1.00 69.31 85 ASN A N 1
ATOM 664 C CA . ASN A 1 85 ? -15.171 -1.090 11.146 1.00 69.31 85 ASN A CA 1
ATOM 665 C C . ASN A 1 85 ? -15.064 -2.244 10.138 1.00 69.31 85 ASN A C 1
ATOM 667 O O . ASN A 1 85 ? -14.128 -2.321 9.341 1.00 69.31 85 ASN A O 1
ATOM 671 N N . THR A 1 86 ? -16.029 -3.159 10.135 1.00 75.94 86 THR A N 1
ATOM 672 C CA . THR A 1 86 ? -15.954 -4.381 9.317 1.00 75.94 86 THR A CA 1
ATOM 673 C C . THR A 1 86 ? -16.054 -4.105 7.814 1.00 75.94 86 THR A C 1
ATOM 675 O O . THR A 1 86 ? -15.444 -4.817 7.020 1.00 75.94 86 THR A O 1
ATOM 678 N N . LYS A 1 87 ? -16.809 -3.075 7.407 1.00 76.81 87 LYS A N 1
ATOM 679 C CA . LYS A 1 87 ? -16.907 -2.635 6.003 1.00 76.81 87 LYS A CA 1
ATOM 680 C C . LYS A 1 87 ? -15.594 -2.002 5.509 1.00 76.81 87 LYS A C 1
ATOM 682 O O . LYS A 1 87 ? -15.002 -2.572 4.591 1.00 76.81 87 LYS A O 1
ATOM 687 N N . PRO A 1 88 ? -15.082 -0.920 6.131 1.00 78.12 88 PRO A N 1
ATOM 688 C CA . PRO A 1 88 ? -13.834 -0.298 5.688 1.00 78.12 88 PRO A CA 1
ATOM 689 C C . PRO A 1 88 ? -12.622 -1.219 5.881 1.00 78.12 88 PRO A C 1
ATOM 691 O O . PRO A 1 88 ? -11.748 -1.262 5.022 1.00 78.12 88 PRO A O 1
ATOM 694 N N . GLY A 1 89 ? -12.595 -2.039 6.939 1.00 77.88 89 GLY A N 1
ATOM 695 C CA . GLY A 1 89 ? -11.519 -3.004 7.178 1.00 77.88 89 GLY A CA 1
ATOM 696 C C . GLY A 1 89 ? -11.420 -4.081 6.095 1.00 77.88 89 GLY A C 1
ATOM 697 O O . GLY A 1 89 ? -10.321 -4.381 5.628 1.00 77.88 89 GLY A O 1
ATOM 698 N N . LYS A 1 90 ? -12.553 -4.631 5.635 1.00 81.56 90 LYS A N 1
ATOM 699 C CA . LYS A 1 90 ? -12.571 -5.580 4.508 1.00 81.56 90 LYS A CA 1
ATOM 700 C C . LYS A 1 90 ? -12.132 -4.919 3.207 1.00 81.56 90 LYS A C 1
ATOM 702 O O . LYS A 1 90 ? -11.389 -5.531 2.452 1.00 81.56 90 LYS A O 1
ATOM 707 N N . GLN A 1 91 ? -12.560 -3.684 2.962 1.00 82.00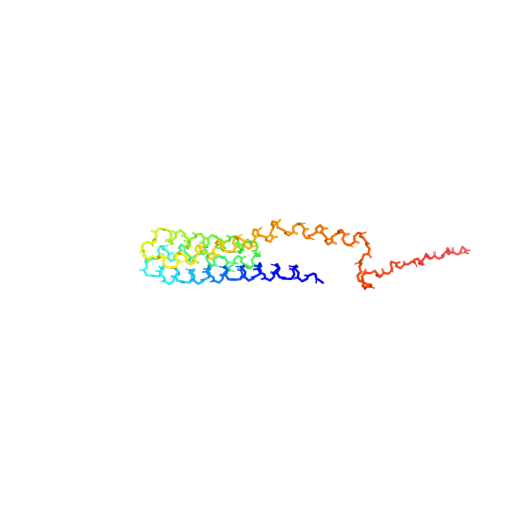 91 GLN A N 1
ATOM 708 C CA . GLN A 1 91 ? -12.204 -2.945 1.753 1.00 82.00 91 GLN A CA 1
ATOM 709 C C . GLN A 1 91 ? -10.706 -2.621 1.699 1.00 82.00 91 GLN A C 1
ATOM 711 O O . GLN A 1 91 ? -10.063 -2.851 0.676 1.00 82.00 91 GLN A O 1
ATOM 716 N N . LEU A 1 92 ? -10.141 -2.182 2.826 1.00 83.50 92 LEU A N 1
ATOM 717 C CA . LEU A 1 92 ? -8.715 -1.909 2.978 1.00 83.50 92 LEU A CA 1
ATOM 718 C C . LEU A 1 92 ? -7.878 -3.183 2.792 1.00 83.50 92 LEU A C 1
ATOM 720 O O . LEU A 1 92 ? -6.912 -3.176 2.033 1.00 83.50 92 LEU A O 1
ATOM 724 N N . LEU A 1 93 ? -8.264 -4.290 3.439 1.00 83.69 93 LEU A N 1
ATOM 725 C CA . LEU A 1 93 ? -7.557 -5.569 3.310 1.00 83.69 93 LEU A CA 1
ATOM 726 C C . LEU A 1 93 ? -7.659 -6.146 1.898 1.00 83.69 93 LEU A C 1
ATOM 728 O O . LEU A 1 93 ? -6.663 -6.637 1.373 1.00 83.69 93 LEU A O 1
ATOM 732 N N . PHE A 1 94 ? -8.835 -6.075 1.273 1.00 85.31 94 PHE A N 1
ATOM 733 C CA . PHE A 1 94 ? -9.026 -6.570 -0.087 1.00 85.31 94 PHE A CA 1
ATOM 734 C C . PHE A 1 94 ? -8.242 -5.730 -1.097 1.00 85.31 94 PHE A C 1
ATOM 736 O O . PHE A 1 94 ? -7.578 -6.287 -1.966 1.00 85.31 94 PHE A O 1
ATOM 743 N N . GLY A 1 95 ? -8.240 -4.403 -0.937 1.00 82.06 95 GLY A N 1
ATOM 744 C CA . GLY A 1 95 ? -7.419 -3.501 -1.741 1.00 82.06 95 GLY A CA 1
ATOM 745 C C . GLY A 1 95 ? -5.926 -3.779 -1.592 1.00 82.06 95 GLY A C 1
ATOM 746 O O . GLY A 1 95 ? -5.217 -3.874 -2.593 1.00 82.06 95 GLY A O 1
ATOM 747 N N . LEU A 1 96 ? -5.457 -3.977 -0.355 1.00 85.94 96 LEU A N 1
ATOM 748 C CA . LEU A 1 96 ? -4.059 -4.303 -0.077 1.00 85.94 96 LEU A CA 1
ATOM 749 C C . LEU A 1 96 ? -3.669 -5.650 -0.695 1.00 85.94 96 LEU A C 1
ATOM 751 O O . LEU A 1 96 ? -2.610 -5.756 -1.308 1.00 85.94 96 LEU A O 1
ATOM 755 N N . ALA A 1 97 ? -4.536 -6.659 -0.578 1.00 86.44 97 ALA A N 1
ATOM 756 C CA . ALA A 1 97 ? -4.328 -7.966 -1.187 1.00 86.44 97 ALA A CA 1
ATOM 757 C C . ALA A 1 97 ? -4.272 -7.875 -2.720 1.00 86.44 97 ALA A C 1
ATOM 759 O O . ALA A 1 97 ? -3.366 -8.446 -3.324 1.00 86.44 97 ALA A O 1
ATOM 760 N N . LEU A 1 98 ? -5.177 -7.114 -3.350 1.00 83.88 98 LEU A N 1
ATOM 761 C CA . LEU A 1 98 ? -5.170 -6.901 -4.802 1.00 83.88 98 LEU A CA 1
ATOM 762 C C . LEU A 1 98 ? -3.913 -6.167 -5.275 1.00 83.88 98 LEU A C 1
ATOM 764 O O . LEU A 1 98 ? -3.320 -6.540 -6.287 1.00 83.88 98 LEU A O 1
ATOM 768 N N . ALA A 1 99 ? -3.503 -5.128 -4.546 1.00 82.25 99 ALA A N 1
ATOM 769 C CA . ALA A 1 99 ? -2.306 -4.362 -4.861 1.00 82.25 99 ALA A CA 1
ATOM 770 C C . ALA A 1 99 ? -1.048 -5.230 -4.716 1.00 82.25 99 ALA A C 1
ATOM 772 O O . ALA A 1 99 ? -0.215 -5.258 -5.621 1.00 82.25 99 ALA A O 1
ATOM 773 N N . ALA A 1 100 ? -0.940 -5.993 -3.624 1.00 85.25 100 ALA A N 1
ATOM 774 C CA . ALA A 1 100 ? 0.160 -6.926 -3.399 1.00 85.25 100 ALA A CA 1
ATOM 775 C C . ALA A 1 100 ? 0.207 -8.022 -4.470 1.00 85.25 100 ALA A C 1
ATOM 777 O O . ALA A 1 100 ? 1.286 -8.361 -4.948 1.00 85.25 100 ALA A O 1
ATOM 778 N N . LEU A 1 101 ? -0.951 -8.534 -4.895 1.00 84.56 101 LEU A N 1
ATOM 779 C CA . LEU A 1 101 ? -1.045 -9.523 -5.964 1.00 84.56 101 LEU A CA 1
ATOM 780 C C . LEU A 1 101 ? -0.628 -8.936 -7.318 1.00 84.56 101 LEU A C 1
ATOM 782 O O . LEU A 1 101 ? 0.133 -9.572 -8.039 1.00 84.56 101 LEU A O 1
ATOM 786 N N . GLY A 1 102 ? -1.050 -7.713 -7.643 1.00 82.94 102 GLY A N 1
ATOM 787 C CA . GLY A 1 102 ? -0.634 -7.022 -8.866 1.00 82.94 102 GLY A CA 1
ATOM 788 C C . GLY A 1 102 ? 0.873 -6.754 -8.911 1.00 82.94 102 GLY A C 1
ATOM 789 O O . GLY A 1 102 ? 1.525 -7.055 -9.909 1.00 82.94 102 GLY A O 1
ATOM 790 N N . VAL A 1 103 ? 1.449 -6.267 -7.808 1.00 83.62 103 VAL A N 1
ATOM 791 C CA . VAL A 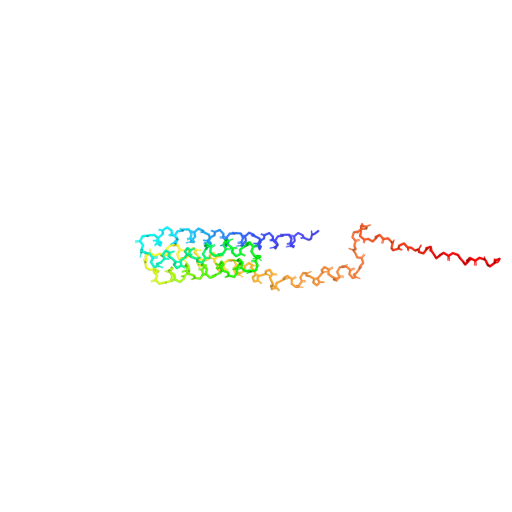1 103 ? 2.903 -6.070 -7.680 1.00 83.62 103 VAL A CA 1
ATOM 792 C C . VAL A 1 103 ? 3.644 -7.407 -7.730 1.00 83.62 103 VAL A C 1
ATOM 794 O O . VAL A 1 103 ? 4.658 -7.518 -8.414 1.00 83.62 103 VAL A O 1
ATOM 797 N N . GLY A 1 104 ? 3.129 -8.434 -7.053 1.00 84.12 104 GLY A N 1
ATOM 798 C CA . GLY A 1 104 ? 3.703 -9.777 -7.048 1.00 84.12 104 GLY A CA 1
ATOM 799 C C . GLY A 1 104 ? 3.701 -10.417 -8.433 1.00 84.12 104 GLY A C 1
ATOM 800 O O . GLY A 1 104 ? 4.710 -10.988 -8.838 1.00 84.12 104 GLY A O 1
ATOM 801 N N . LEU A 1 105 ? 2.616 -10.265 -9.197 1.00 82.19 105 LEU A N 1
ATOM 802 C CA . LEU A 1 105 ? 2.557 -10.695 -10.593 1.00 82.19 105 LEU A CA 1
ATOM 803 C C . LEU A 1 105 ? 3.560 -9.919 -11.443 1.00 82.19 105 LEU A C 1
ATOM 805 O O . LEU A 1 105 ? 4.327 -10.533 -12.175 1.00 82.19 105 LEU A O 1
ATOM 809 N N . LEU A 1 106 ? 3.621 -8.594 -11.303 1.00 81.38 106 LEU A N 1
ATOM 810 C CA . LEU A 1 106 ? 4.563 -7.766 -12.053 1.00 81.38 106 LEU A CA 1
ATOM 811 C C . LEU A 1 106 ? 6.021 -8.179 -11.810 1.00 81.38 106 LEU A C 1
ATOM 813 O O . LEU A 1 106 ? 6.787 -8.332 -12.759 1.00 81.38 106 LEU A O 1
ATOM 817 N N . TYR A 1 107 ? 6.399 -8.391 -10.550 1.00 79.19 107 TYR A N 1
ATOM 818 C CA . TYR A 1 107 ? 7.765 -8.764 -10.181 1.00 79.19 107 TYR A CA 1
ATOM 819 C C . TYR A 1 107 ? 8.070 -10.245 -10.443 1.00 79.19 107 TYR A C 1
ATOM 821 O O . TYR A 1 107 ? 9.211 -10.596 -10.735 1.00 79.19 107 TYR A O 1
ATOM 829 N N . GLY A 1 108 ? 7.061 -11.115 -10.360 1.00 84.38 108 GLY A N 1
ATOM 830 C CA . GLY A 1 108 ? 7.198 -12.555 -10.571 1.00 84.38 108 GLY A CA 1
ATOM 831 C C . GLY A 1 108 ? 7.272 -12.941 -12.046 1.00 84.38 108 GLY A C 1
ATOM 832 O O . GLY A 1 108 ? 8.156 -13.700 -12.439 1.00 84.38 108 GLY A O 1
ATOM 833 N N . SER A 1 109 ? 6.378 -12.410 -12.886 1.00 75.88 109 SER A N 1
ATOM 834 C CA . SER A 1 109 ? 6.363 -12.721 -14.321 1.00 75.88 109 SER A CA 1
ATOM 835 C C . SER A 1 109 ? 7.145 -11.719 -15.173 1.00 75.88 109 SER A C 1
ATOM 837 O O . SER A 1 109 ? 7.492 -12.048 -16.306 1.00 75.88 109 SER A O 1
ATOM 839 N N . GLY A 1 110 ? 7.480 -10.535 -14.649 1.00 72.31 110 GLY A N 1
ATOM 840 C CA . GLY A 1 110 ? 8.305 -9.529 -15.332 1.00 72.31 110 GLY A CA 1
ATOM 841 C C . GLY A 1 110 ? 9.654 -10.052 -15.858 1.00 72.31 110 GLY A C 1
ATOM 842 O O . GLY A 1 110 ? 9.958 -9.828 -17.032 1.00 72.31 110 GLY A O 1
ATOM 843 N N . PRO A 1 111 ? 10.441 -10.815 -15.072 1.00 78.81 111 PRO A N 1
ATOM 844 C CA . PRO A 1 111 ? 11.714 -11.381 -15.526 1.00 78.81 111 PRO A CA 1
ATOM 845 C C . PRO A 1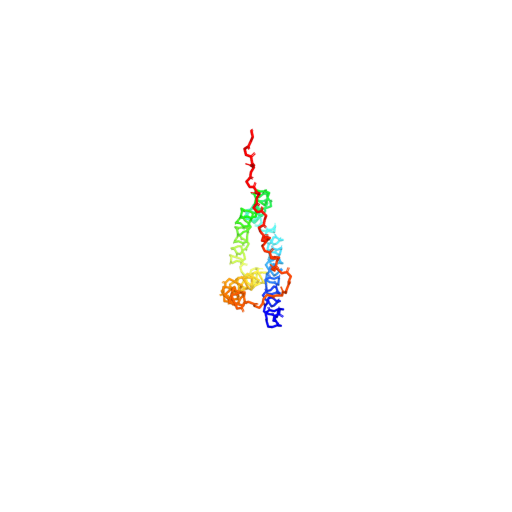 111 ? 11.576 -12.331 -16.722 1.00 78.81 111 PRO A C 1
ATOM 847 O O . PRO A 1 111 ? 12.458 -12.384 -17.577 1.00 78.81 111 PRO A O 1
ATOM 850 N N . SER A 1 112 ? 10.464 -13.065 -16.815 1.00 74.69 112 SER A N 1
ATOM 851 C CA . SER A 1 112 ? 10.193 -13.972 -17.937 1.00 74.69 112 SER A CA 1
ATOM 852 C C . SER A 1 112 ? 9.953 -13.217 -19.246 1.00 74.69 112 SER A C 1
ATOM 854 O O . SER A 1 112 ? 10.315 -13.717 -20.308 1.00 74.69 112 SER A O 1
ATOM 856 N N . PHE A 1 113 ? 9.392 -12.007 -19.187 1.00 69.00 113 PHE A N 1
ATOM 857 C CA . PHE A 1 113 ? 9.225 -11.144 -20.361 1.00 69.00 113 PHE A CA 1
ATOM 858 C C . PHE A 1 113 ? 10.511 -10.406 -20.726 1.00 69.00 113 PHE A C 1
ATOM 860 O O . PHE A 1 113 ? 10.825 -10.306 -21.908 1.00 69.00 113 PHE A O 1
ATOM 867 N N . ALA A 1 114 ? 11.295 -9.963 -19.737 1.00 73.44 114 ALA A N 1
ATOM 868 C CA . ALA A 1 114 ? 12.606 -9.362 -19.987 1.00 73.44 114 ALA A CA 1
ATOM 869 C C . ALA A 1 114 ? 13.520 -10.318 -20.771 1.00 73.44 114 ALA A C 1
ATOM 871 O O . ALA A 1 114 ? 14.171 -9.900 -21.723 1.00 73.44 114 ALA A O 1
ATOM 872 N N . LYS A 1 115 ? 13.497 -11.613 -20.426 1.00 76.19 115 LYS A N 1
ATOM 873 C CA . LYS A 1 115 ? 14.224 -12.652 -21.170 1.00 76.19 115 LYS A CA 1
ATOM 874 C C . LYS A 1 115 ? 13.768 -12.750 -22.624 1.00 76.19 115 LYS A C 1
ATOM 876 O O . LYS A 1 115 ? 14.609 -12.707 -23.503 1.00 76.19 115 LYS A O 1
ATOM 881 N N . ARG A 1 116 ? 12.455 -12.769 -22.884 1.00 72.50 116 ARG A N 1
ATOM 882 C CA . ARG A 1 116 ? 11.919 -12.826 -24.257 1.00 72.50 116 ARG A CA 1
ATOM 883 C C . ARG A 1 116 ? 12.332 -11.624 -25.104 1.00 72.50 116 ARG A C 1
ATOM 885 O O . ARG A 1 116 ? 12.733 -11.808 -26.240 1.00 72.50 116 ARG A O 1
ATOM 892 N N . VAL A 1 117 ? 12.294 -10.416 -24.542 1.00 70.31 117 VAL A N 1
ATOM 893 C CA . VAL A 1 117 ? 12.714 -9.197 -25.258 1.00 70.31 117 VAL A CA 1
ATOM 894 C C . VAL A 1 117 ? 14.214 -9.225 -25.573 1.00 70.31 117 VAL A C 1
ATOM 896 O O . VAL A 1 117 ? 14.623 -8.807 -26.653 1.00 70.31 117 VAL A O 1
ATOM 899 N N . ILE A 1 118 ? 15.038 -9.734 -24.653 1.00 77.31 118 ILE A N 1
ATOM 900 C CA . ILE A 1 118 ? 16.481 -9.902 -24.875 1.00 77.31 118 ILE A CA 1
ATOM 901 C C . ILE A 1 118 ? 16.745 -10.987 -25.927 1.00 77.31 118 ILE A C 1
ATOM 903 O O .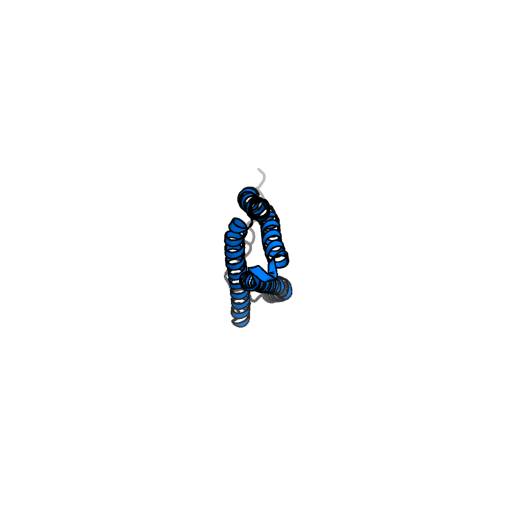 ILE A 1 118 ? 17.587 -10.784 -26.798 1.00 77.31 118 ILE A O 1
ATOM 907 N N . ASP A 1 119 ? 16.010 -12.098 -25.885 1.00 79.56 119 ASP A N 1
ATOM 908 C CA . ASP A 1 119 ? 16.126 -13.192 -26.854 1.00 79.56 119 ASP A CA 1
ATOM 909 C C . ASP A 1 119 ? 15.706 -12.734 -28.264 1.00 79.56 119 ASP A C 1
ATOM 911 O O . ASP A 1 119 ? 16.396 -13.028 -29.238 1.00 79.56 119 ASP A O 1
ATOM 915 N N . GLU A 1 120 ? 14.635 -11.946 -28.384 1.00 69.44 120 GLU A N 1
ATOM 916 C CA . GLU A 1 120 ? 14.192 -11.338 -29.649 1.00 69.44 120 GLU A CA 1
ATOM 917 C C . GLU A 1 120 ? 15.197 -10.302 -30.181 1.00 69.44 120 GLU A C 1
ATOM 919 O O . GLU A 1 120 ? 15.474 -10.262 -31.384 1.00 69.44 120 GLU A O 1
ATOM 924 N N . ALA A 1 121 ? 15.798 -9.500 -29.294 1.00 65.50 121 ALA A N 1
ATOM 925 C CA . ALA A 1 121 ? 16.862 -8.563 -29.654 1.00 65.50 121 ALA A CA 1
ATOM 926 C C . ALA A 1 121 ? 18.146 -9.289 -30.100 1.00 65.50 121 ALA A C 1
ATOM 928 O O . ALA A 1 121 ? 18.804 -8.853 -31.045 1.00 65.50 121 ALA A O 1
ATOM 929 N N . ALA A 1 122 ? 18.481 -10.420 -29.472 1.00 74.00 122 ALA A N 1
ATOM 930 C CA . ALA A 1 122 ? 19.624 -11.257 -29.837 1.00 74.00 122 ALA A CA 1
ATOM 931 C C . ALA A 1 122 ? 19.418 -12.003 -31.168 1.00 74.00 122 ALA A C 1
ATOM 933 O O . ALA A 1 122 ? 20.387 -12.290 -31.869 1.00 74.00 122 ALA A O 1
ATOM 934 N N . GLN A 1 123 ? 18.167 -12.280 -31.547 1.00 75.31 123 GLN A N 1
ATOM 935 C CA . GLN A 1 123 ? 17.799 -12.911 -32.820 1.00 75.31 123 GLN A CA 1
ATOM 936 C C . GLN A 1 123 ? 17.772 -11.938 -34.014 1.00 75.31 123 GLN A C 1
ATOM 938 O O . GLN A 1 123 ? 17.485 -12.354 -35.135 1.00 75.31 123 GLN A O 1
ATOM 943 N N . GLY A 1 124 ? 18.092 -10.655 -33.809 1.00 57.34 124 GLY A N 1
ATOM 944 C CA . GLY A 1 124 ? 18.229 -9.676 -34.893 1.00 57.34 124 GLY A CA 1
ATOM 945 C C . GLY A 1 124 ? 16.906 -9.157 -35.465 1.00 57.34 124 GLY A C 1
ATOM 946 O O . GLY A 1 124 ? 16.916 -8.478 -36.489 1.00 57.34 124 GLY A O 1
ATOM 947 N N . ASN A 1 125 ? 15.771 -9.417 -34.810 1.00 66.44 125 ASN A N 1
ATOM 948 C CA . ASN A 1 125 ? 14.461 -8.927 -35.243 1.00 66.44 125 ASN A CA 1
ATOM 949 C C . ASN A 1 125 ? 14.145 -7.540 -34.649 1.00 66.44 125 ASN A C 1
ATOM 951 O O . ASN A 1 125 ? 13.110 -7.331 -34.015 1.00 66.44 125 ASN A O 1
ATOM 955 N N . LEU A 1 126 ? 15.064 -6.585 -34.814 1.00 63.56 126 LEU A N 1
ATOM 956 C CA . LEU A 1 126 ? 14.817 -5.190 -34.449 1.00 63.56 126 LEU A CA 1
ATOM 957 C C . LEU A 1 126 ? 14.031 -4.493 -35.575 1.00 63.56 126 LEU A C 1
ATOM 959 O O . LEU A 1 126 ? 14.379 -4.657 -36.747 1.00 63.56 126 LEU A O 1
ATOM 963 N N . PRO A 1 127 ? 13.013 -3.665 -35.266 1.00 56.69 127 PRO A N 1
ATOM 964 C CA . PRO A 1 127 ? 12.471 -2.741 -36.254 1.00 56.69 127 PRO A CA 1
ATOM 965 C C . PRO A 1 127 ? 13.609 -1.831 -36.731 1.00 56.69 127 PRO A C 1
ATOM 967 O O . PRO A 1 127 ? 14.387 -1.333 -35.916 1.00 56.69 127 PRO A O 1
ATOM 970 N N . ALA A 1 128 ? 13.701 -1.628 -38.045 1.00 54.31 128 ALA A N 1
ATOM 971 C CA . ALA A 1 128 ? 14.825 -1.036 -38.782 1.00 54.31 128 ALA A CA 1
ATOM 972 C C . ALA A 1 128 ? 15.237 0.415 -38.409 1.00 54.31 128 ALA A C 1
ATOM 974 O O . ALA A 1 128 ? 15.922 1.071 -39.183 1.00 54.31 128 ALA A O 1
ATOM 975 N N . GLY A 1 129 ? 14.831 0.940 -37.250 1.00 56.22 129 GLY A N 1
ATOM 976 C CA . GLY A 1 129 ? 15.091 2.308 -36.795 1.00 56.22 129 GLY A CA 1
ATOM 977 C C . GLY A 1 129 ? 15.989 2.455 -35.560 1.00 56.22 129 GLY A C 1
ATOM 978 O O . GLY A 1 129 ? 16.140 3.576 -35.093 1.00 56.22 129 GLY A O 1
ATOM 979 N N . MET A 1 130 ? 16.559 1.377 -35.001 1.00 52.78 130 MET A N 1
ATOM 980 C CA . MET A 1 130 ? 17.493 1.463 -33.851 1.00 52.78 130 MET A CA 1
ATOM 981 C C . MET A 1 130 ? 18.927 1.010 -34.151 1.00 52.78 130 MET A C 1
ATOM 983 O O . MET A 1 130 ? 19.772 1.033 -33.260 1.00 52.78 130 MET A O 1
ATOM 987 N N . VAL A 1 131 ? 19.226 0.634 -35.395 1.00 53.78 131 VAL A N 1
ATOM 988 C CA . VAL A 1 131 ? 20.605 0.419 -35.848 1.00 53.78 131 VAL A CA 1
ATOM 989 C C . VAL A 1 131 ? 20.983 1.607 -36.721 1.00 53.78 131 VAL A C 1
ATOM 991 O O . VAL A 1 131 ? 20.920 1.544 -37.945 1.00 53.78 131 VAL A O 1
ATOM 994 N N . GLU A 1 132 ? 21.337 2.723 -36.087 1.00 50.22 132 GLU A N 1
ATOM 995 C CA . GLU A 1 132 ? 22.176 3.703 -36.769 1.00 50.22 132 GLU A CA 1
ATOM 996 C C . GLU A 1 132 ? 23.533 3.009 -36.977 1.00 50.22 132 GLU A C 1
ATOM 998 O O . GLU A 1 132 ? 24.111 2.515 -36.000 1.00 50.22 132 GLU A O 1
ATOM 1003 N N . PRO A 1 133 ? 24.016 2.842 -38.221 1.00 49.19 133 PRO A N 1
ATOM 1004 C CA . PRO A 1 133 ? 25.296 2.198 -38.444 1.00 49.19 133 PRO A CA 1
ATOM 1005 C C . PRO A 1 133 ? 26.353 3.039 -37.740 1.00 49.19 133 PRO A C 1
ATOM 1007 O O . PRO A 1 133 ? 26.527 4.214 -38.059 1.00 49.19 133 PRO A O 1
ATOM 1010 N N . ALA A 1 134 ? 27.037 2.424 -36.771 1.00 52.56 134 ALA A N 1
ATOM 1011 C CA . ALA A 1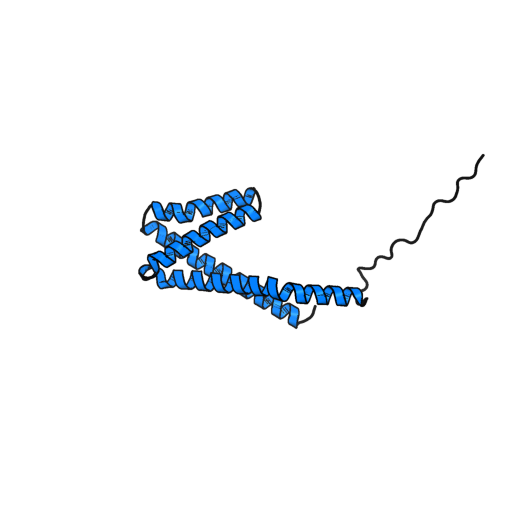 134 ? 28.245 2.968 -36.178 1.00 52.56 134 ALA A CA 1
ATOM 1012 C C . ALA A 1 134 ? 29.110 3.508 -37.317 1.00 52.56 134 ALA A C 1
ATOM 1014 O O . ALA A 1 134 ? 29.526 2.748 -38.195 1.00 52.56 134 ALA A O 1
ATOM 1015 N N . SER A 1 135 ? 29.276 4.829 -37.339 1.00 48.22 135 SER A N 1
ATOM 1016 C CA . SER A 1 135 ? 29.975 5.557 -38.382 1.00 48.22 135 SER A CA 1
ATOM 1017 C C . SER A 1 135 ? 31.344 4.923 -38.598 1.00 48.22 135 SER A C 1
ATOM 1019 O O . SER A 1 135 ? 32.269 5.022 -37.791 1.00 48.22 135 SER A O 1
ATOM 1021 N N . THR A 1 136 ? 31.454 4.205 -39.708 1.00 47.00 136 THR A N 1
ATOM 1022 C CA . THR A 1 136 ? 32.706 3.673 -40.209 1.00 47.00 136 THR A CA 1
ATOM 1023 C C . THR A 1 136 ? 33.626 4.846 -40.516 1.00 47.00 136 THR A C 1
ATOM 1025 O O . THR A 1 136 ? 33.431 5.547 -41.502 1.00 47.00 136 THR A O 1
ATOM 1028 N N . GLY A 1 137 ? 34.609 5.044 -39.641 1.00 52.75 137 GLY A N 1
ATOM 1029 C CA . GLY A 1 137 ? 35.969 5.459 -39.962 1.00 52.75 137 GLY A CA 1
ATOM 1030 C C . GLY A 1 137 ? 36.154 6.683 -40.859 1.00 52.75 137 GLY A C 1
ATOM 1031 O O . GLY A 1 137 ? 36.179 6.577 -42.080 1.00 52.75 137 GLY A O 1
ATOM 1032 N N . SER A 1 138 ? 36.540 7.798 -40.244 1.00 47.31 138 SER A N 1
ATOM 1033 C CA . SER A 1 138 ? 37.519 8.705 -40.848 1.00 47.31 138 SER A CA 1
ATOM 1034 C C . SER A 1 138 ? 38.737 8.791 -39.927 1.00 47.31 138 SER A C 1
ATOM 1036 O O . SER A 1 138 ? 38.801 9.630 -39.030 1.00 47.31 138 SER A O 1
ATOM 1038 N N . ALA A 1 139 ? 39.692 7.879 -40.118 1.00 53.78 139 ALA A N 1
ATOM 1039 C CA . ALA A 1 139 ? 41.033 8.039 -39.568 1.00 53.78 139 ALA A CA 1
ATOM 1040 C C . ALA A 1 139 ? 41.684 9.273 -40.229 1.00 53.78 139 ALA A C 1
ATOM 1042 O O . ALA A 1 139 ? 41.690 9.347 -41.461 1.00 53.78 139 ALA A O 1
ATOM 1043 N N . PRO A 1 140 ? 42.207 10.255 -39.473 1.00 53.28 140 PRO A N 1
ATOM 1044 C CA . PRO A 1 140 ? 42.925 11.372 -40.072 1.00 53.28 140 PRO A CA 1
ATOM 1045 C C . PRO A 1 140 ? 44.266 10.901 -40.655 1.00 53.28 140 PRO A C 1
ATOM 1047 O O . PRO A 1 140 ? 45.030 10.181 -40.013 1.00 53.28 140 PRO A O 1
ATOM 1050 N N . ALA A 1 141 ? 44.517 11.306 -41.901 1.00 58.03 141 ALA A N 1
ATOM 1051 C CA . ALA A 1 141 ? 45.712 11.011 -42.686 1.00 58.03 141 ALA A CA 1
ATOM 1052 C C . ALA A 1 141 ? 47.015 11.471 -41.991 1.00 58.03 141 ALA A C 1
ATOM 1054 O O . ALA A 1 141 ? 47.005 12.484 -41.286 1.00 58.03 141 ALA A O 1
ATOM 1055 N N . PRO A 1 142 ? 48.153 10.779 -42.206 1.00 54.66 142 PRO A N 1
ATOM 1056 C CA . PRO A 1 142 ? 49.431 11.163 -41.616 1.00 54.66 142 PRO A CA 1
ATOM 1057 C C . PRO A 1 142 ? 49.909 12.503 -42.189 1.00 54.66 142 PRO A C 1
ATOM 1059 O O . PRO A 1 142 ? 50.099 12.651 -43.397 1.00 54.66 142 PRO A O 1
ATOM 1062 N N . ALA A 1 143 ? 50.106 13.482 -41.304 1.00 55.34 143 ALA A N 1
ATOM 1063 C CA . ALA A 1 143 ? 50.693 14.770 -41.642 1.00 55.34 143 ALA A CA 1
ATOM 1064 C C . ALA A 1 143 ? 52.133 14.570 -42.137 1.00 55.34 143 ALA A C 1
ATOM 1066 O O . ALA A 1 143 ? 52.990 14.041 -41.429 1.00 55.34 143 ALA A O 1
ATOM 1067 N N . ALA A 1 144 ? 52.369 14.984 -43.379 1.00 50.28 144 ALA A N 1
ATOM 1068 C CA . ALA A 1 144 ? 53.674 15.005 -44.008 1.00 50.28 144 ALA A CA 1
ATOM 1069 C C . ALA A 1 144 ? 54.617 15.958 -43.260 1.00 50.28 144 ALA A C 1
ATOM 1071 O O . ALA A 1 144 ? 54.291 17.121 -43.025 1.00 50.28 144 ALA A O 1
ATOM 1072 N N . ALA A 1 145 ? 55.799 15.444 -42.930 1.00 46.28 145 ALA A N 1
ATOM 1073 C CA . ALA A 1 145 ? 56.935 16.220 -42.471 1.00 46.28 145 ALA A CA 1
ATOM 1074 C C . ALA A 1 145 ? 57.405 17.190 -43.568 1.00 46.28 145 ALA A C 1
ATOM 1076 O O . ALA A 1 145 ? 57.617 16.783 -44.715 1.00 46.28 145 ALA A O 1
ATOM 1077 N N . LYS A 1 146 ? 57.604 18.451 -43.189 1.00 41.59 146 LYS A N 1
ATOM 1078 C CA . LYS A 1 146 ? 58.516 19.399 -43.828 1.00 41.59 146 LYS A CA 1
ATOM 1079 C C . LYS A 1 146 ? 59.164 20.247 -42.749 1.00 41.59 146 LYS A C 1
ATOM 1081 O O . LYS A 1 146 ? 58.423 20.662 -41.833 1.00 41.59 146 LYS A O 1
#